Protein AF-A0A0F9KTH4-F1 (afdb_monomer)

Radius of gyration: 19.63 Å; Cα contacts (8 Å, |Δi|>4): 122; chains: 1; bounding box: 36×43×55 Å

Nearest PDB structures (foldseek):
  5kr3-assembly1_B  TM=3.046E-01  e=1.387E+00  Pseudomonas
  5kr3-assembly1_A  TM=2.732E-01  e=2.236E+00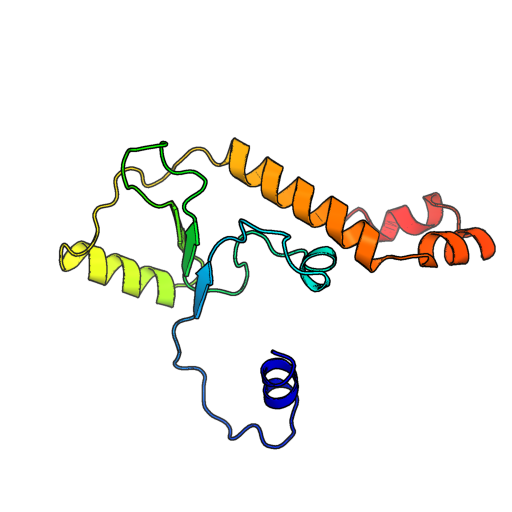  Pseudomonas
  5kqw-assembly1_A  TM=3.715E-01  e=5.426E+00  Pseudomonas
  5kr4-assembly1_B  TM=2.576E-01  e=5.426E+00  Pseudomonas

Secondary structure (DSSP, 8-state):
--HHHHHHTSS-----------EEE------SGGGGT---SS-TTSSEEEESSSSPTTS---EEEE-SHHHHHHHHHHHHTTS---S-SS---HHHHHHHHHHHHHHHHHHTTTHHHHHHHTT--GGGGHHHH--

InterPro domains:
  IPR007525 Coenzyme F420 hydrogenase/dehydrogenase beta subunit, C-terminal [PF04432] (30-90)
  IPR045220 Oxidoreductase FRHB/FDHB/HCAR-like [PTHR31332] (33-109)

Solvent-accessible surface area (backbone atoms only — not comparable to full-atom values): 8300 Å² total; per-residue (Å²): 130,78,62,63,66,57,58,74,74,36,95,80,62,83,74,75,76,82,82,68,84,41,75,28,64,37,65,86,72,73,79,50,83,71,43,47,53,47,50,74,35,61,32,86,89,24,23,30,14,41,24,72,73,74,30,65,87,88,69,85,52,66,31,76,46,72,71,36,74,70,29,45,55,52,51,51,52,33,43,75,69,67,75,50,80,84,88,64,95,80,67,80,54,72,65,56,54,53,52,40,52,51,42,28,57,56,8,48,58,51,64,51,51,68,52,61,56,52,40,56,73,64,65,66,56,74,77,79,48,44,87,75,68,77,120

Organism: NCBI:txid412755

Sequence (135 aa):
IQGLAKILTSDFNTGAERTSLRLAYACSSGGMTGCKFCTDFSGEFSDISYSPWGAPKGSGEAFLIIRTDVGQKVVDTAVEKKLIEITNPNPDLSEMKKFINKKRKKNFKTLLGKDLITAKYLNLNIDELKDILED

Mean predicted aligned error: 13.58 Å

pLDDT: mean 72.54, std 16.89, range [38.91, 94.88]

Structure (mmCIF, N/CA/C/O backbone):
data_AF-A0A0F9KTH4-F1
#
_entry.id   AF-A0A0F9KTH4-F1
#
loop_
_atom_site.group_PDB
_atom_site.id
_atom_site.type_symbol
_atom_site.label_atom_id
_atom_site.label_alt_id
_atom_site.label_comp_id
_atom_site.label_asym_id
_atom_site.label_entity_id
_atom_site.label_seq_id
_atom_site.pdbx_PDB_ins_code
_atom_site.Cartn_x
_atom_site.Cartn_y
_atom_site.Cartn_z
_atom_site.occupancy
_atom_site.B_iso_or_equiv
_atom_site.auth_seq_id
_atom_site.auth_comp_id
_atom_site.auth_asym_id
_atom_site.auth_atom_id
_atom_site.pdbx_PDB_model_num
ATOM 1 N N . ILE A 1 1 ? 14.771 -16.445 -0.203 1.00 44.84 1 ILE A N 1
ATOM 2 C CA . ILE A 1 1 ? 13.439 -15.962 -0.672 1.00 44.84 1 ILE A CA 1
ATOM 3 C C . ILE A 1 1 ? 13.133 -16.391 -2.133 1.00 44.84 1 ILE A C 1
ATOM 5 O O . ILE A 1 1 ? 12.097 -16.046 -2.672 1.00 44.84 1 ILE A O 1
ATOM 9 N N . GLN A 1 2 ? 13.943 -17.250 -2.773 1.00 38.91 2 GLN A N 1
ATOM 10 C CA . GLN A 1 2 ? 13.642 -17.811 -4.109 1.00 38.91 2 GLN A CA 1
ATOM 11 C C . GLN A 1 2 ? 12.606 -18.960 -4.112 1.00 38.91 2 GLN A C 1
ATOM 13 O O . GLN A 1 2 ? 12.195 -19.407 -5.176 1.00 38.91 2 GLN A O 1
ATOM 18 N N . GLY A 1 3 ? 12.171 -19.445 -2.942 1.00 41.66 3 GLY A N 1
ATOM 19 C CA . GLY A 1 3 ? 11.272 -20.603 -2.843 1.00 41.66 3 GLY A CA 1
ATOM 20 C C . GLY A 1 3 ? 9.788 -20.288 -3.052 1.00 41.66 3 GLY A C 1
ATOM 21 O O . GLY A 1 3 ? 9.061 -21.114 -3.584 1.00 41.66 3 GLY A O 1
ATOM 22 N N . LEU A 1 4 ? 9.335 -19.085 -2.685 1.00 45.06 4 LEU A N 1
ATOM 23 C CA . LEU A 1 4 ? 7.901 -18.769 -2.624 1.00 45.06 4 LEU A CA 1
ATOM 24 C C . LEU A 1 4 ? 7.285 -18.596 -4.022 1.00 45.06 4 LEU A C 1
ATOM 26 O O . LEU A 1 4 ? 6.198 -19.095 -4.283 1.00 45.06 4 LEU A O 1
ATOM 30 N N . ALA A 1 5 ? 8.025 -17.988 -4.954 1.00 51.62 5 ALA A N 1
ATOM 31 C CA . ALA A 1 5 ? 7.615 -17.904 -6.356 1.00 51.62 5 ALA A CA 1
ATOM 32 C C . ALA A 1 5 ? 7.594 -19.285 -7.039 1.00 51.62 5 ALA A C 1
ATOM 34 O O . ALA A 1 5 ? 6.700 -19.556 -7.829 1.00 51.62 5 ALA A O 1
ATOM 35 N N . LYS A 1 6 ? 8.531 -20.177 -6.680 1.00 43.72 6 LYS A N 1
ATOM 36 C CA . LYS A 1 6 ? 8.644 -21.527 -7.256 1.00 43.72 6 LYS A CA 1
ATOM 37 C C . LYS A 1 6 ? 7.533 -22.472 -6.779 1.00 43.72 6 LYS A C 1
ATOM 39 O O . LYS A 1 6 ? 7.151 -23.370 -7.515 1.00 43.72 6 LYS A O 1
ATOM 44 N N . ILE A 1 7 ? 7.005 -22.248 -5.574 1.00 52.62 7 ILE A N 1
ATOM 45 C CA . ILE A 1 7 ? 5.841 -22.971 -5.034 1.00 52.62 7 ILE A CA 1
ATOM 46 C C . ILE A 1 7 ? 4.550 -22.519 -5.731 1.00 52.62 7 ILE A C 1
ATOM 48 O O . ILE A 1 7 ? 3.706 -23.346 -6.056 1.00 52.62 7 ILE A O 1
ATOM 52 N N . LEU A 1 8 ? 4.413 -21.217 -6.001 1.00 49.59 8 LEU A N 1
ATOM 53 C CA . LEU A 1 8 ? 3.207 -20.642 -6.608 1.00 49.59 8 LEU A CA 1
ATOM 54 C C . LEU A 1 8 ? 3.008 -21.015 -8.086 1.00 49.59 8 LEU A C 1
ATOM 56 O O . LEU A 1 8 ? 1.883 -20.938 -8.569 1.00 49.59 8 LEU A O 1
ATOM 60 N N . THR A 1 9 ? 4.071 -21.406 -8.791 1.00 52.12 9 THR A N 1
ATOM 61 C CA . THR A 1 9 ? 4.029 -21.810 -10.208 1.00 52.12 9 THR A CA 1
ATOM 62 C C . THR A 1 9 ? 4.240 -23.311 -10.412 1.00 52.12 9 THR A C 1
ATOM 64 O O . THR A 1 9 ? 4.519 -23.723 -11.533 1.00 52.12 9 THR A O 1
ATOM 67 N N . SER A 1 10 ? 4.202 -24.126 -9.351 1.00 50.88 10 SER A N 1
ATOM 68 C CA . SER A 1 10 ? 4.371 -25.578 -9.480 1.00 50.88 10 SER A CA 1
ATOM 69 C C . SER A 1 10 ? 3.035 -26.264 -9.757 1.00 50.88 10 SER A C 1
ATOM 7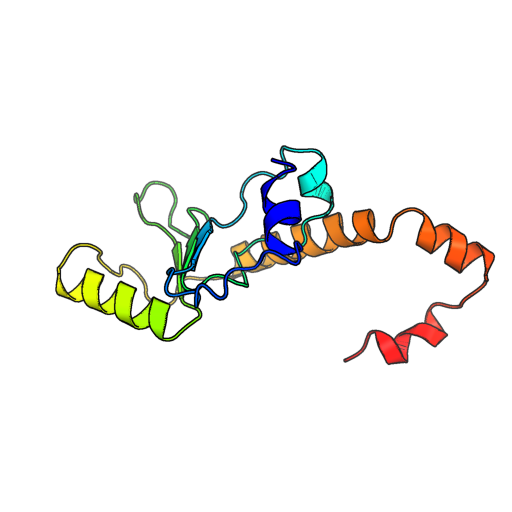1 O O . SER A 1 10 ? 2.023 -25.910 -9.151 1.00 50.88 10 SER A O 1
ATOM 73 N N . ASP A 1 11 ? 3.062 -27.307 -10.583 1.00 45.94 11 ASP A N 1
ATOM 74 C CA . ASP A 1 11 ? 1.898 -28.141 -10.914 1.00 45.94 11 ASP A CA 1
ATOM 75 C C . ASP A 1 11 ? 1.371 -28.968 -9.715 1.00 45.94 11 ASP A C 1
ATOM 77 O O . ASP A 1 11 ? 0.335 -29.616 -9.809 1.00 45.94 11 ASP A O 1
ATOM 81 N N . PHE A 1 12 ? 2.035 -28.896 -8.550 1.00 42.16 12 PHE A N 1
ATOM 82 C CA . PHE A 1 12 ? 1.569 -29.403 -7.248 1.00 42.16 12 PHE A CA 1
ATOM 83 C C . PHE A 1 12 ? 0.714 -28.375 -6.479 1.00 42.16 12 PHE A C 1
ATOM 85 O O . PHE A 1 12 ? 0.736 -28.319 -5.247 1.00 42.16 12 PHE A O 1
ATOM 92 N N . ASN A 1 13 ? -0.031 -2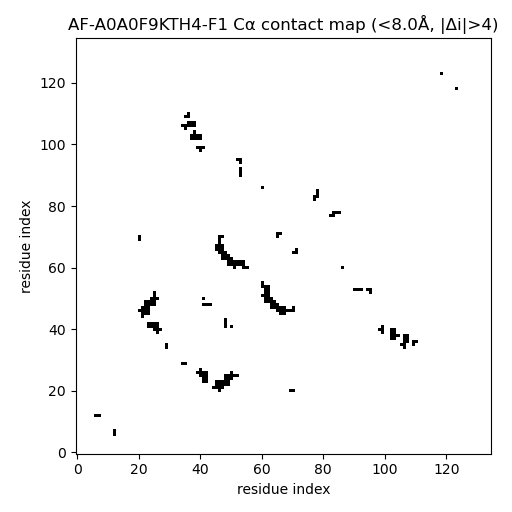7.519 -7.177 1.00 48.00 13 ASN A N 1
ATOM 93 C CA . ASN A 1 13 ? -0.966 -26.603 -6.533 1.00 48.00 13 ASN A CA 1
ATOM 94 C C . ASN A 1 13 ? -2.189 -27.406 -6.049 1.00 48.00 13 ASN A C 1
ATOM 96 O O . ASN A 1 13 ? -3.053 -27.773 -6.839 1.00 48.00 13 ASN A O 1
ATOM 100 N N . THR A 1 14 ? -2.247 -27.723 -4.753 1.00 48.19 14 THR A N 1
ATOM 101 C CA . THR A 1 14 ? -3.196 -28.677 -4.138 1.00 48.19 14 THR A CA 1
ATOM 102 C C . THR A 1 14 ? -4.658 -28.213 -4.090 1.00 48.19 14 THR A C 1
ATOM 104 O O . THR A 1 14 ? -5.449 -28.767 -3.331 1.00 48.19 14 THR A O 1
ATOM 107 N N . GLY A 1 15 ? -5.045 -27.192 -4.858 1.00 44.00 15 GLY A N 1
ATOM 108 C CA . GLY A 1 15 ? -6.421 -26.692 -4.851 1.00 44.00 15 GLY A CA 1
ATOM 109 C C . GLY A 1 15 ? -6.852 -26.100 -3.506 1.00 44.00 15 GLY A C 1
ATOM 110 O O . GLY A 1 15 ? -8.043 -26.053 -3.220 1.00 44.00 15 GLY A O 1
ATOM 111 N N . ALA A 1 16 ? -5.910 -25.639 -2.674 1.00 45.44 16 ALA A N 1
ATOM 112 C CA . ALA A 1 16 ? -6.247 -24.869 -1.484 1.00 45.44 16 ALA A CA 1
ATOM 113 C C . ALA A 1 16 ? -6.878 -23.537 -1.924 1.00 45.44 16 ALA A C 1
ATOM 115 O O . ALA A 1 16 ? -6.172 -22.593 -2.293 1.00 45.44 16 ALA A O 1
ATOM 116 N N . GLU A 1 17 ? -8.212 -23.469 -1.921 1.00 43.53 17 GLU A N 1
ATOM 117 C CA . GLU A 1 17 ? -8.944 -22.210 -2.038 1.00 43.53 17 GLU A CA 1
ATOM 118 C C . GLU A 1 17 ? -8.333 -21.198 -1.065 1.00 43.53 17 GLU A C 1
ATOM 120 O O . GLU A 1 17 ? -8.177 -21.465 0.130 1.00 43.53 17 GLU A O 1
ATOM 125 N N . ARG A 1 18 ? -7.930 -20.032 -1.582 1.00 49.56 18 ARG A N 1
ATOM 126 C CA . ARG A 1 18 ? -7.336 -18.965 -0.773 1.00 49.56 18 ARG A CA 1
ATOM 127 C C . ARG A 1 18 ? -8.401 -18.356 0.142 1.00 49.56 18 ARG A C 1
ATOM 129 O O . ARG A 1 18 ? -8.953 -17.309 -0.165 1.00 49.56 18 ARG A O 1
ATOM 136 N N . THR A 1 19 ? -8.616 -18.972 1.297 1.00 51.75 19 THR A N 1
ATOM 137 C CA . THR A 1 19 ? -9.318 -18.396 2.456 1.00 51.75 19 THR A CA 1
ATOM 138 C C . THR A 1 19 ? -8.448 -17.403 3.238 1.00 51.75 19 THR A C 1
ATOM 140 O O . THR A 1 19 ? -8.896 -16.810 4.216 1.00 51.75 19 THR A O 1
ATOM 143 N N . SER A 1 20 ? -7.191 -17.195 2.832 1.00 68.69 20 SER A N 1
ATOM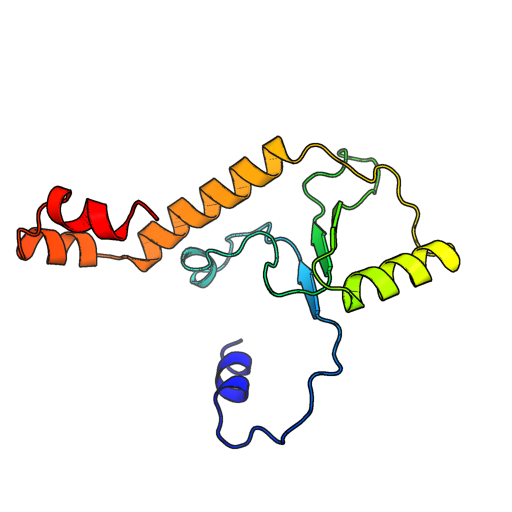 144 C CA . SER A 1 20 ? -6.243 -16.343 3.548 1.00 68.69 20 SER A CA 1
ATOM 145 C C . SER A 1 20 ? -6.447 -14.859 3.219 1.00 68.69 20 SER A C 1
ATOM 147 O O . SER A 1 20 ? -6.161 -14.437 2.094 1.00 68.69 20 SER A O 1
ATOM 149 N N . LEU A 1 21 ? -6.858 -14.076 4.221 1.00 76.38 21 LEU A N 1
ATOM 150 C CA . LEU A 1 21 ? -6.806 -12.611 4.218 1.00 76.38 21 LEU A CA 1
ATOM 151 C C . LEU A 1 21 ? -5.424 -12.126 3.751 1.00 76.38 21 LEU 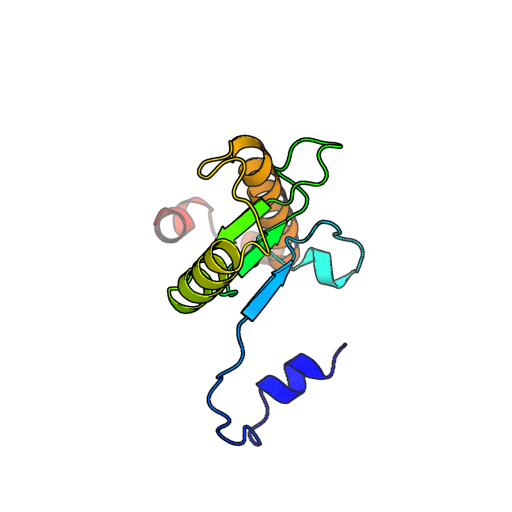A C 1
ATOM 153 O O . LEU A 1 21 ? -4.394 -12.508 4.315 1.00 76.38 21 LEU A O 1
ATOM 157 N N . ARG A 1 22 ? -5.390 -11.275 2.726 1.00 83.00 22 ARG A N 1
ATOM 158 C CA . ARG A 1 22 ? -4.157 -10.725 2.159 1.00 83.00 22 ARG A CA 1
ATOM 159 C C . ARG A 1 22 ? -3.860 -9.385 2.808 1.00 83.00 22 ARG A C 1
ATOM 161 O O . ARG A 1 22 ? -4.509 -8.387 2.509 1.00 83.00 22 ARG A O 1
ATOM 168 N N . LEU A 1 23 ? -2.839 -9.360 3.654 1.00 82.00 23 LEU A N 1
ATOM 169 C CA . LEU A 1 23 ? -2.315 -8.138 4.255 1.00 82.00 23 LEU A CA 1
ATOM 170 C C . LEU A 1 23 ? -1.013 -7.745 3.560 1.00 82.00 23 LEU A C 1
ATOM 172 O O . LEU A 1 23 ? -0.109 -8.572 3.427 1.00 82.00 23 LEU A O 1
ATOM 176 N N . ALA A 1 24 ? -0.906 -6.491 3.125 1.00 84.06 24 ALA A N 1
ATOM 177 C CA . ALA A 1 24 ? 0.335 -5.947 2.579 1.00 84.06 24 ALA A CA 1
ATOM 178 C C . ALA A 1 24 ? 0.848 -4.765 3.396 1.00 84.06 24 ALA A C 1
ATOM 180 O O . ALA A 1 24 ? 0.094 -4.033 4.029 1.00 84.06 24 ALA A O 1
ATOM 181 N N . TYR A 1 25 ? 2.159 -4.565 3.332 1.00 83.81 25 TYR A N 1
ATOM 182 C CA . TYR A 1 25 ? 2.841 -3.415 3.905 1.00 83.81 25 TYR A CA 1
ATOM 183 C C . TYR A 1 25 ? 3.320 -2.502 2.775 1.00 83.81 25 TYR A C 1
ATOM 185 O O . TYR A 1 25 ? 4.009 -2.961 1.857 1.00 83.81 25 TYR A O 1
ATOM 193 N N . ALA A 1 26 ? 2.979 -1.216 2.842 1.00 82.25 26 ALA A N 1
ATOM 194 C CA . ALA A 1 26 ? 3.422 -0.224 1.876 1.00 82.25 26 ALA A CA 1
ATOM 195 C C . ALA A 1 26 ? 4.949 -0.108 1.911 1.00 82.25 26 ALA A C 1
ATOM 197 O O . ALA A 1 26 ? 5.578 0.126 2.944 1.00 82.25 26 ALA A O 1
ATOM 198 N N . CYS A 1 27 ? 5.572 -0.332 0.761 1.00 75.88 27 CYS A N 1
ATOM 199 C CA . CYS A 1 27 ? 7.004 -0.554 0.682 1.00 75.88 27 CYS A CA 1
ATOM 200 C C . CYS A 1 27 ? 7.788 0.750 0.904 1.00 75.88 27 CYS A C 1
ATOM 202 O O . CYS A 1 27 ? 7.895 1.587 0.011 1.00 75.88 27 CYS A O 1
ATOM 204 N N . SER A 1 28 ? 8.400 0.861 2.082 1.00 64.12 28 SER A N 1
ATOM 205 C CA . SER A 1 28 ? 9.261 1.976 2.508 1.00 64.12 28 SER A CA 1
ATOM 206 C C . SER A 1 28 ? 10.682 1.908 1.920 1.00 64.12 28 SER A C 1
ATOM 208 O O . SER A 1 28 ? 11.308 2.928 1.626 1.00 64.12 28 SER A O 1
ATOM 210 N N . SER A 1 29 ? 11.206 0.699 1.705 1.00 57.69 29 SER A N 1
ATOM 211 C CA . SER A 1 29 ? 12.641 0.477 1.538 1.00 57.69 29 SER A CA 1
ATOM 212 C C . SER A 1 29 ? 12.971 -0.261 0.241 1.00 57.69 29 SER A C 1
ATOM 214 O O . SER A 1 29 ? 12.826 -1.472 0.098 1.00 57.69 29 SER A O 1
ATOM 216 N N . GLY A 1 30 ? 13.517 0.483 -0.721 1.00 60.50 30 GLY A N 1
ATOM 217 C CA . GLY A 1 30 ? 14.173 -0.063 -1.913 1.00 60.50 30 GLY A CA 1
ATOM 218 C C . GLY A 1 30 ? 15.561 -0.651 -1.622 1.00 60.50 30 GLY A C 1
ATOM 219 O O . GLY A 1 30 ? 16.490 -0.381 -2.378 1.00 60.50 30 GLY A O 1
ATOM 220 N N . GLY A 1 31 ? 15.719 -1.370 -0.505 1.00 65.94 31 GLY A N 1
ATOM 221 C CA . GLY A 1 31 ? 17.025 -1.736 0.061 1.00 65.94 31 GLY A CA 1
ATOM 222 C C . GLY A 1 31 ? 17.701 -2.940 -0.597 1.00 65.94 31 GLY A C 1
ATOM 223 O O . GLY A 1 31 ? 18.925 -3.004 -0.637 1.00 65.94 31 GLY A O 1
ATOM 224 N N . MET A 1 32 ? 16.928 -3.878 -1.155 1.00 77.31 32 MET A N 1
ATOM 225 C CA . MET A 1 32 ? 17.476 -5.055 -1.838 1.00 77.31 32 MET A CA 1
ATOM 226 C C . MET A 1 32 ? 17.585 -4.834 -3.348 1.00 77.31 32 MET A C 1
ATOM 228 O O . MET A 1 32 ? 16.815 -4.085 -3.949 1.00 77.31 32 MET A O 1
ATOM 232 N N . THR A 1 33 ? 18.517 -5.534 -3.995 1.00 79.25 33 THR A N 1
ATOM 233 C CA . THR A 1 33 ? 18.751 -5.451 -5.449 1.00 79.25 33 THR A CA 1
ATOM 234 C C . THR A 1 33 ? 17.491 -5.730 -6.270 1.00 79.25 33 THR A C 1
ATOM 236 O O . THR A 1 33 ? 17.219 -5.003 -7.223 1.00 79.25 33 THR A O 1
ATOM 239 N N . GLY A 1 34 ? 16.670 -6.698 -5.850 1.00 79.38 34 GLY A N 1
ATOM 240 C CA . GLY A 1 34 ? 15.381 -7.004 -6.481 1.00 79.38 34 GLY A CA 1
ATOM 241 C C . GLY A 1 34 ? 14.334 -5.888 -6.355 1.00 79.38 34 GLY A C 1
ATOM 242 O O . GLY A 1 34 ? 13.473 -5.744 -7.220 1.00 79.38 34 GLY A O 1
ATOM 243 N N . CYS A 1 35 ? 14.431 -5.022 -5.339 1.00 83.44 35 CYS A N 1
ATOM 244 C CA . CYS A 1 35 ? 13.482 -3.922 -5.149 1.00 83.44 35 CYS A CA 1
ATOM 245 C C . CYS A 1 35 ? 13.551 -2.874 -6.266 1.00 83.44 35 CYS A C 1
ATOM 247 O O . CYS A 1 35 ? 12.609 -2.098 -6.411 1.00 83.44 35 CYS A O 1
ATOM 249 N N . LYS A 1 36 ? 14.633 -2.847 -7.059 1.00 80.69 36 LYS A N 1
ATOM 250 C CA . LYS A 1 36 ? 14.785 -1.951 -8.216 1.00 80.69 36 LYS A CA 1
ATOM 251 C C . LYS A 1 36 ? 13.841 -2.290 -9.374 1.00 80.69 36 LYS A C 1
ATOM 253 O O . LYS A 1 36 ? 13.674 -1.464 -10.257 1.00 80.69 36 LYS A O 1
ATOM 258 N N . PHE A 1 37 ? 13.214 -3.464 -9.360 1.00 81.75 37 PHE A N 1
ATOM 259 C CA . PHE A 1 37 ? 12.283 -3.907 -10.404 1.00 81.75 37 PHE A CA 1
ATOM 260 C C . PHE A 1 37 ? 10.818 -3.874 -9.949 1.00 81.75 37 PHE A C 1
ATOM 262 O O . PHE A 1 37 ? 9.908 -3.961 -10.760 1.00 81.75 37 PHE A O 1
ATOM 269 N N . CYS A 1 38 ? 10.560 -3.719 -8.650 1.00 83.06 38 CYS A N 1
ATOM 270 C CA . CYS A 1 38 ? 9.209 -3.745 -8.095 1.00 83.06 38 CYS A CA 1
ATOM 271 C C . CYS A 1 38 ? 8.468 -2.426 -8.365 1.00 83.06 38 CYS A C 1
ATOM 273 O O . CYS A 1 38 ? 8.879 -1.377 -7.873 1.00 83.06 38 CYS A O 1
ATOM 275 N N . THR A 1 39 ? 7.363 -2.453 -9.101 1.00 83.31 39 THR A N 1
ATOM 276 C CA . THR A 1 39 ? 6.546 -1.259 -9.390 1.00 83.31 39 THR A CA 1
ATOM 277 C C . THR A 1 39 ? 5.476 -0.988 -8.332 1.00 83.31 39 THR A C 1
ATOM 279 O O . THR A 1 39 ? 5.055 0.157 -8.182 1.00 83.31 39 THR A O 1
ATOM 282 N N . ASP A 1 40 ? 5.090 -2.001 -7.555 1.00 85.44 40 ASP A N 1
ATOM 283 C CA . ASP A 1 40 ? 4.079 -1.870 -6.506 1.00 85.44 40 ASP A CA 1
ATOM 284 C C . ASP A 1 40 ? 4.652 -1.172 -5.263 1.00 85.44 40 ASP A C 1
ATOM 286 O O . ASP A 1 40 ? 5.629 -1.618 -4.654 1.00 85.44 40 ASP A O 1
ATOM 290 N N . PHE A 1 41 ? 4.052 -0.044 -4.886 1.00 85.12 41 PHE A N 1
ATOM 291 C CA . PHE A 1 41 ? 4.361 0.669 -3.647 1.00 85.12 41 PHE A CA 1
ATOM 292 C C . PHE A 1 41 ? 3.339 0.383 -2.546 1.00 85.12 41 PHE A C 1
ATOM 294 O O . PHE A 1 41 ? 3.727 0.233 -1.391 1.00 85.12 41 PHE A O 1
ATOM 301 N N . SER A 1 42 ? 2.055 0.337 -2.901 1.00 85.81 42 SER A N 1
ATOM 302 C CA . SER A 1 42 ? 0.943 0.427 -1.953 1.00 85.81 42 SER A CA 1
ATOM 303 C C . SER A 1 42 ? 0.325 -0.923 -1.593 1.00 85.81 42 SER A C 1
ATOM 305 O O . SER A 1 42 ? -0.646 -0.937 -0.848 1.00 85.81 42 SER A O 1
ATOM 307 N N . GLY A 1 43 ? 0.859 -2.038 -2.102 1.00 85.06 43 GLY A N 1
ATOM 308 C CA . GLY A 1 43 ? 0.294 -3.366 -1.872 1.00 85.06 43 GLY A CA 1
ATOM 309 C C . GLY A 1 43 ? -1.010 -3.536 -2.641 1.00 85.06 43 GLY A C 1
ATOM 310 O O . GLY A 1 43 ? -2.064 -3.750 -2.056 1.00 85.06 43 GLY A O 1
ATOM 311 N N . GLU A 1 44 ? -0.965 -3.379 -3.959 1.00 84.56 44 GLU A N 1
ATOM 312 C CA . GLU A 1 44 ? -2.171 -3.241 -4.791 1.00 84.56 44 GLU A CA 1
ATOM 313 C C . GLU A 1 44 ? -3.041 -4.501 -4.840 1.00 84.56 44 GLU A C 1
ATOM 315 O O . GLU A 1 44 ? -4.245 -4.413 -5.057 1.00 84.56 44 GLU A O 1
ATOM 320 N N . PHE A 1 45 ? -2.448 -5.660 -4.557 1.00 84.88 45 PHE A N 1
ATOM 321 C CA . PHE A 1 45 ? -3.106 -6.968 -4.622 1.00 84.88 45 PHE A CA 1
ATOM 322 C C . PHE A 1 45 ? -3.565 -7.517 -3.259 1.00 84.88 45 PHE A C 1
ATOM 324 O O . PHE A 1 45 ? -3.929 -8.696 -3.159 1.00 84.88 45 PHE A O 1
ATOM 331 N N . SER A 1 46 ? -3.496 -6.704 -2.200 1.00 85.25 46 SER A N 1
ATOM 332 C CA . SER A 1 46 ? -3.935 -7.079 -0.851 1.00 85.25 46 SER A CA 1
ATOM 333 C C . SER A 1 46 ? -5.381 -6.686 -0.580 1.00 85.25 46 SER A C 1
ATOM 335 O O . SER A 1 46 ? -5.862 -5.705 -1.132 1.00 85.25 46 SER A O 1
ATOM 337 N N . ASP A 1 47 ? -6.027 -7.364 0.360 1.00 86.81 47 ASP A N 1
ATOM 338 C CA . ASP A 1 47 ? -7.335 -6.965 0.882 1.00 86.81 47 ASP A CA 1
ATOM 339 C C . ASP A 1 47 ? -7.219 -5.689 1.725 1.00 86.81 47 ASP A C 1
ATOM 341 O O . ASP A 1 47 ? -8.041 -4.777 1.611 1.00 86.81 47 ASP A O 1
ATOM 345 N N . ILE A 1 48 ? -6.149 -5.609 2.527 1.00 90.00 48 ILE A N 1
ATOM 346 C CA . ILE A 1 48 ? -5.809 -4.455 3.363 1.00 90.00 48 ILE A CA 1
ATOM 347 C C . ILE A 1 48 ? -4.315 -4.157 3.219 1.00 90.00 48 ILE A C 1
ATOM 349 O O . ILE A 1 48 ? -3.471 -5.048 3.361 1.00 90.00 48 ILE A O 1
ATOM 353 N N . SER A 1 49 ? -3.977 -2.894 2.974 1.00 89.38 49 SER A N 1
ATOM 354 C CA . SER A 1 49 ? -2.600 -2.409 2.941 1.00 89.38 49 SER A CA 1
ATOM 355 C C . SER A 1 49 ? -2.339 -1.461 4.109 1.00 89.38 49 SER A C 1
ATOM 357 O O . SER A 1 49 ? -3.042 -0.472 4.289 1.00 89.38 49 SER A O 1
ATOM 359 N N . TYR A 1 50 ? -1.302 -1.742 4.885 1.00 88.12 50 TYR A N 1
ATOM 360 C CA . TYR A 1 50 ? -0.839 -0.911 5.991 1.00 88.12 50 TYR A CA 1
ATOM 361 C C . TYR A 1 50 ? 0.317 -0.019 5.538 1.00 88.12 50 TYR A C 1
ATOM 363 O O . TYR A 1 50 ? 1.259 -0.496 4.901 1.00 88.12 50 TYR A O 1
ATOM 371 N N . SER A 1 51 ? 0.306 1.253 5.921 1.00 83.69 51 SER A N 1
ATOM 372 C CA . SER A 1 51 ? 1.394 2.194 5.677 1.00 83.69 51 SER A CA 1
ATOM 373 C C . SER A 1 51 ? 1.646 3.062 6.912 1.00 83.69 51 SER A C 1
ATOM 375 O O . SER A 1 51 ? 0.727 3.709 7.402 1.00 83.69 51 SER A O 1
ATOM 377 N N . PRO A 1 52 ? 2.894 3.185 7.394 1.00 78.00 52 PRO A N 1
ATOM 378 C CA . PRO A 1 52 ? 3.236 4.237 8.353 1.00 78.00 52 PRO A CA 1
ATOM 379 C C . PRO A 1 52 ? 3.356 5.618 7.683 1.00 78.00 52 PRO A C 1
ATOM 381 O O . PRO A 1 52 ? 3.579 6.622 8.350 1.00 78.00 52 PRO A O 1
ATOM 384 N N . TRP A 1 53 ? 3.306 5.667 6.350 1.00 72.38 53 TRP A N 1
ATOM 385 C CA . TRP A 1 53 ? 3.574 6.852 5.544 1.00 72.38 53 TRP A CA 1
ATOM 386 C C . TRP A 1 53 ? 2.224 7.408 5.098 1.00 72.38 53 TRP A C 1
ATOM 388 O O . TRP A 1 53 ? 1.478 6.712 4.407 1.00 72.38 53 TRP A O 1
ATOM 398 N N . GLY A 1 54 ? 1.907 8.631 5.522 1.00 70.31 54 GLY A N 1
ATOM 399 C CA . GLY A 1 54 ? 0.587 9.249 5.345 1.00 70.31 54 GLY A CA 1
ATOM 400 C C . GLY A 1 54 ? -0.168 9.481 6.657 1.00 70.31 54 GLY A C 1
ATOM 401 O O . GLY A 1 54 ? -1.136 10.231 6.661 1.00 70.31 54 GLY A O 1
ATOM 402 N N . ALA A 1 55 ? 0.293 8.897 7.767 1.00 73.81 55 ALA A N 1
ATOM 403 C CA . ALA A 1 55 ? -0.154 9.262 9.108 1.00 73.81 55 ALA A CA 1
ATOM 404 C C . ALA A 1 55 ? 0.674 10.446 9.657 1.00 73.81 55 ALA A C 1
ATOM 406 O O . ALA A 1 55 ? 1.855 10.578 9.300 1.00 73.81 55 ALA A O 1
ATOM 407 N N . PRO A 1 56 ? 0.100 11.310 10.517 1.00 72.25 56 PRO A N 1
ATOM 408 C CA . PRO A 1 56 ? 0.841 12.391 11.158 1.00 72.25 56 PRO A CA 1
ATOM 409 C C . PRO A 1 56 ? 2.077 11.859 11.895 1.00 72.25 56 PRO A C 1
ATOM 411 O O . PRO A 1 56 ? 2.019 10.899 12.664 1.00 72.25 56 PRO A O 1
ATOM 414 N N . LYS A 1 57 ? 3.242 12.472 11.661 1.00 69.69 57 LYS A N 1
ATOM 415 C CA . LYS A 1 57 ? 4.478 12.026 12.319 1.00 69.69 57 LYS A CA 1
ATOM 416 C C . LYS A 1 57 ? 4.350 12.184 13.832 1.00 69.69 57 LYS A C 1
ATOM 418 O O . LYS A 1 57 ? 4.100 13.280 14.318 1.00 69.69 57 LYS A O 1
ATOM 423 N N . GLY A 1 58 ? 4.599 11.099 14.561 1.00 71.25 58 GLY A N 1
ATOM 424 C CA . GLY A 1 58 ? 4.607 11.102 16.024 1.00 71.25 58 GLY A CA 1
ATOM 425 C C . GLY A 1 58 ? 3.240 10.913 16.684 1.00 71.25 58 GLY A C 1
ATOM 426 O O . GLY A 1 58 ? 3.202 10.889 17.909 1.00 71.25 58 GLY A O 1
ATOM 427 N N . SER A 1 59 ? 2.151 10.725 15.926 1.00 70.31 59 SER A N 1
ATOM 428 C CA . SER A 1 59 ? 0.832 10.438 16.516 1.00 70.31 59 SER A CA 1
ATOM 429 C C . SER A 1 59 ? 0.596 8.956 16.830 1.00 70.31 59 SER A C 1
ATOM 431 O O . SER A 1 59 ? -0.390 8.613 17.470 1.00 70.31 59 SER A O 1
ATOM 433 N N . GLY A 1 60 ? 1.497 8.063 16.400 1.00 74.62 60 GLY A N 1
ATOM 434 C CA . GLY A 1 60 ? 1.315 6.613 16.553 1.00 74.62 60 GLY A CA 1
ATOM 435 C C . GLY A 1 60 ? 0.222 6.031 15.649 1.00 74.62 60 GLY A C 1
ATOM 436 O O . GLY A 1 60 ? -0.059 4.838 15.722 1.00 74.62 60 GLY A O 1
ATOM 437 N N . GLU A 1 61 ? -0.368 6.854 14.781 1.00 84.81 61 GLU A N 1
ATOM 438 C CA . GLU A 1 61 ? -1.370 6.437 13.810 1.00 84.81 61 GLU A CA 1
ATOM 439 C C . GLU A 1 61 ? -0.730 5.714 12.624 1.00 84.81 61 GLU A C 1
ATOM 441 O O . GLU A 1 61 ? 0.434 5.929 12.265 1.00 84.81 61 GLU A O 1
ATOM 446 N N . ALA A 1 62 ? -1.528 4.871 11.980 1.00 83.94 62 ALA A N 1
ATOM 447 C CA . ALA A 1 62 ? -1.157 4.201 10.752 1.00 83.94 62 ALA A CA 1
ATOM 448 C C . ALA A 1 62 ? -2.207 4.444 9.679 1.00 83.94 62 ALA A C 1
ATOM 450 O O . ALA A 1 62 ? -3.405 4.513 9.939 1.00 83.94 62 ALA A O 1
ATOM 451 N N . PHE A 1 63 ? -1.734 4.533 8.447 1.00 87.75 63 PHE A N 1
ATOM 452 C CA . PHE A 1 63 ? -2.574 4.659 7.280 1.00 87.75 63 PHE A CA 1
ATOM 453 C C . PHE A 1 63 ? -2.991 3.264 6.802 1.00 87.75 63 PHE A C 1
ATOM 455 O O . PHE A 1 63 ? -2.145 2.394 6.583 1.00 87.75 63 PHE A O 1
ATOM 462 N N . LEU A 1 64 ? -4.289 3.061 6.592 1.00 89.75 64 LEU A N 1
ATOM 463 C CA . LEU A 1 64 ? -4.860 1.815 6.081 1.00 89.75 64 LEU A CA 1
ATOM 464 C C . LEU A 1 64 ? -5.531 2.061 4.725 1.00 89.75 64 LEU A C 1
ATOM 466 O O . LEU A 1 64 ? -6.323 2.985 4.573 1.00 89.75 64 LEU A O 1
ATOM 470 N N . ILE A 1 65 ? -5.212 1.226 3.736 1.00 89.56 65 ILE A N 1
ATOM 471 C CA . ILE A 1 65 ? -5.899 1.160 2.441 1.00 89.56 65 ILE A CA 1
ATOM 472 C C . ILE A 1 65 ? -6.726 -0.120 2.436 1.00 89.56 65 ILE A C 1
ATOM 474 O O . ILE A 1 65 ? -6.165 -1.211 2.511 1.00 89.56 65 ILE A O 1
ATOM 478 N N . ILE A 1 66 ? -8.040 0.004 2.310 1.00 92.69 66 ILE A N 1
ATOM 479 C CA . ILE A 1 66 ? -8.954 -1.134 2.186 1.00 92.69 66 ILE A CA 1
ATOM 480 C C . ILE A 1 66 ? -9.313 -1.278 0.708 1.00 92.69 66 ILE A C 1
ATOM 482 O O . ILE A 1 66 ? -9.628 -0.281 0.058 1.00 92.69 66 ILE A O 1
ATOM 486 N N . ARG A 1 67 ? -9.207 -2.492 0.153 1.00 89.94 67 ARG A N 1
ATOM 487 C CA . ARG A 1 67 ? -9.425 -2.730 -1.289 1.00 89.94 67 ARG A CA 1
ATOM 488 C C . ARG A 1 67 ? -10.573 -3.677 -1.594 1.00 89.94 67 ARG A C 1
ATOM 490 O O . ARG A 1 67 ? -11.241 -3.491 -2.603 1.00 89.94 67 ARG A O 1
ATOM 497 N N . THR A 1 68 ? -10.766 -4.702 -0.771 1.00 91.69 68 THR A N 1
ATOM 498 C CA . THR A 1 68 ? -11.771 -5.745 -1.009 1.00 91.69 68 THR A CA 1
ATOM 499 C C . THR A 1 68 ? -12.829 -5.752 0.083 1.00 91.69 68 THR A C 1
ATOM 501 O O . THR A 1 68 ? -12.570 -5.344 1.217 1.00 91.69 68 THR A O 1
ATOM 504 N N . ASP A 1 69 ? -14.004 -6.295 -0.237 1.00 92.12 69 ASP A N 1
ATOM 505 C CA . ASP A 1 69 ? -15.112 -6.446 0.716 1.00 92.12 69 ASP A CA 1
ATOM 506 C C . ASP A 1 69 ? -14.720 -7.294 1.932 1.00 92.12 69 ASP A C 1
ATOM 508 O O . ASP A 1 69 ? -15.189 -7.070 3.047 1.00 92.12 69 ASP A O 1
ATOM 512 N N . VAL A 1 70 ? -13.831 -8.273 1.732 1.00 88.56 70 VAL A N 1
ATOM 513 C CA . VAL A 1 70 ? -13.273 -9.089 2.818 1.00 88.56 70 VAL A CA 1
ATOM 514 C C . VAL A 1 70 ? -12.433 -8.220 3.753 1.00 88.56 70 VAL A C 1
ATOM 516 O O . VAL A 1 70 ? -12.573 -8.324 4.971 1.00 88.56 70 VAL A O 1
ATOM 519 N N . GLY A 1 71 ? -11.603 -7.334 3.193 1.00 88.31 71 GLY A N 1
ATOM 520 C CA . GLY A 1 71 ? -10.832 -6.362 3.963 1.00 88.31 71 GLY A CA 1
ATOM 521 C C . GLY A 1 71 ? -11.727 -5.410 4.755 1.00 88.31 71 GLY A C 1
ATOM 522 O O . GLY A 1 71 ? -11.480 -5.194 5.9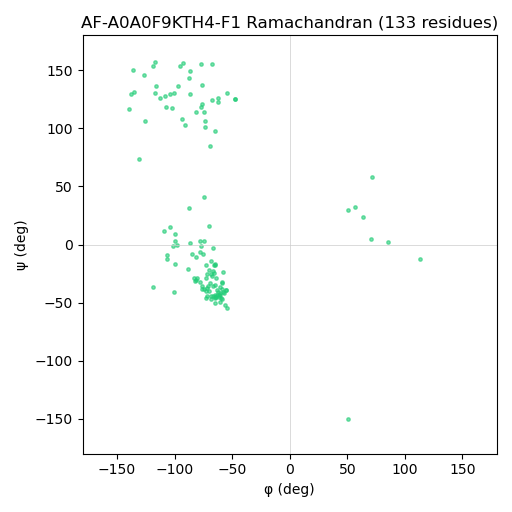40 1.00 88.31 71 GLY A O 1
ATOM 523 N N . GLN A 1 72 ? -12.803 -4.914 4.137 1.00 92.56 72 GLN A N 1
ATOM 524 C CA . GLN A 1 72 ? -13.755 -4.018 4.797 1.00 92.56 72 GLN A CA 1
ATOM 525 C C . GLN A 1 72 ? -14.413 -4.692 6.006 1.00 92.56 72 GLN A C 1
ATOM 527 O O . GLN A 1 72 ? -14.323 -4.170 7.113 1.00 92.56 72 GLN A O 1
ATOM 532 N N . LYS A 1 73 ? -14.940 -5.915 5.842 1.00 92.62 73 LYS A N 1
ATOM 533 C CA . LYS A 1 73 ? -15.549 -6.687 6.943 1.00 92.62 73 LYS A CA 1
ATOM 534 C C . LYS A 1 73 ? -14.604 -6.884 8.130 1.00 92.62 73 LYS A C 1
ATOM 536 O O . LYS A 1 73 ? -15.036 -6.847 9.282 1.00 92.62 73 LYS A O 1
ATOM 541 N N . VAL A 1 74 ? -13.319 -7.119 7.859 1.00 90.75 74 VAL A N 1
ATOM 542 C CA . VAL A 1 74 ? -12.303 -7.306 8.906 1.00 90.75 74 VAL A CA 1
ATOM 543 C C . VAL A 1 74 ? -12.052 -6.002 9.662 1.00 90.75 74 VAL A C 1
ATOM 545 O O . VAL A 1 74 ? -11.991 -6.026 10.892 1.00 90.75 74 VAL A O 1
ATOM 548 N N . VAL A 1 75 ? -11.932 -4.877 8.951 1.00 91.31 75 VAL A N 1
ATOM 549 C CA . VAL A 1 75 ? -11.748 -3.557 9.574 1.00 91.31 75 VAL A CA 1
ATOM 550 C C . VAL A 1 75 ? -12.980 -3.168 10.386 1.00 91.31 75 VAL A C 1
ATOM 552 O O . VAL A 1 75 ? -12.828 -2.792 11.545 1.00 91.31 75 VAL A O 1
ATOM 555 N N . ASP A 1 76 ? -14.183 -3.349 9.843 1.00 92.88 76 ASP A N 1
ATOM 556 C CA . ASP A 1 76 ? -15.439 -3.034 10.535 1.00 92.88 76 ASP A CA 1
ATOM 557 C C . ASP A 1 76 ? -15.562 -3.831 11.839 1.00 92.88 76 ASP A C 1
ATOM 559 O O . ASP A 1 76 ? -15.778 -3.261 12.906 1.00 92.88 76 ASP A O 1
ATOM 563 N N . THR A 1 77 ? -15.287 -5.140 11.789 1.00 92.56 77 THR A N 1
ATOM 564 C CA . THR A 1 77 ? -15.285 -5.998 12.987 1.00 92.56 77 THR A CA 1
ATOM 565 C C . THR A 1 77 ? -14.249 -5.532 14.019 1.00 92.56 77 THR A C 1
ATOM 567 O O . THR A 1 77 ? -14.476 -5.627 15.228 1.00 92.56 77 THR A O 1
ATOM 570 N N . ALA A 1 78 ? -13.086 -5.051 13.572 1.00 91.06 78 ALA A N 1
ATOM 571 C CA . ALA A 1 78 ? -12.043 -4.549 14.463 1.00 91.06 78 ALA A CA 1
ATOM 572 C C . ALA A 1 78 ? -12.437 -3.215 15.125 1.00 91.06 78 ALA A C 1
ATOM 574 O O . ALA A 1 78 ? -12.128 -3.016 16.304 1.00 91.06 78 ALA A O 1
ATOM 575 N N . VAL A 1 79 ? -13.157 -2.345 14.410 1.00 93.44 79 VAL A N 1
ATOM 576 C CA . VAL A 1 79 ? -13.733 -1.100 14.948 1.00 93.44 79 VAL A CA 1
ATOM 577 C C . VAL A 1 79 ? -14.849 -1.409 15.949 1.00 93.44 79 VAL A C 1
ATOM 579 O O . VAL A 1 79 ? -14.832 -0.891 17.065 1.00 93.44 79 VAL A O 1
ATOM 582 N N . GLU A 1 80 ? -15.772 -2.315 15.612 1.00 94.56 80 GLU A N 1
ATOM 583 C CA . GLU A 1 80 ? -16.861 -2.749 16.504 1.00 94.56 80 GLU A CA 1
ATOM 584 C C . GLU A 1 80 ? -16.332 -3.329 17.822 1.00 94.56 80 GLU A C 1
ATOM 586 O O . GLU A 1 80 ? -16.844 -3.034 18.904 1.00 94.56 80 GLU A O 1
ATOM 591 N N . LYS A 1 81 ? -15.253 -4.119 17.746 1.00 94.88 81 LYS A N 1
ATOM 592 C CA . LYS A 1 81 ? -14.573 -4.697 18.915 1.00 94.88 81 LYS A CA 1
ATOM 593 C C . LYS A 1 81 ? -13.664 -3.714 19.654 1.00 94.88 81 LYS A C 1
ATOM 595 O O . LYS A 1 81 ? -13.023 -4.119 20.623 1.00 94.88 81 LYS A O 1
ATOM 600 N N . LYS A 1 82 ? -13.607 -2.446 19.227 1.00 92.12 82 LYS A N 1
ATOM 601 C CA . LYS A 1 82 ? -12.767 -1.386 19.811 1.00 92.12 82 LYS A CA 1
ATOM 602 C C . LYS A 1 82 ? -11.275 -1.743 19.835 1.00 92.12 82 LYS A C 1
ATOM 604 O O . LYS A 1 82 ? -10.554 -1.353 20.749 1.00 92.12 82 LYS A O 1
ATOM 609 N N . LEU A 1 83 ? -10.820 -2.513 18.845 1.00 89.88 83 LEU A N 1
ATOM 610 C CA . LEU A 1 83 ? -9.405 -2.865 18.677 1.00 89.88 83 LEU A CA 1
ATOM 611 C C . LEU A 1 83 ? -8.634 -1.770 17.937 1.00 89.88 83 LEU A C 1
ATOM 613 O O . LEU A 1 83 ? -7.431 -1.625 18.139 1.00 89.88 83 LEU A O 1
ATOM 617 N N . ILE A 1 84 ? -9.325 -1.027 17.070 1.00 88.94 84 ILE A N 1
ATOM 618 C CA . ILE A 1 84 ? -8.782 0.089 16.297 1.00 88.94 84 ILE A CA 1
ATOM 619 C C . ILE A 1 84 ? -9.769 1.258 16.311 1.00 88.94 84 ILE A C 1
ATOM 621 O O . ILE A 1 84 ? -10.982 1.055 16.372 1.00 88.94 84 ILE A O 1
ATOM 625 N N . GLU A 1 85 ? -9.241 2.475 16.227 1.00 87.75 85 GLU A N 1
ATOM 626 C CA . GLU A 1 85 ? -10.007 3.713 16.100 1.00 87.75 85 GLU A CA 1
ATOM 627 C C . GLU A 1 85 ? -9.679 4.372 14.757 1.00 87.75 85 GLU A C 1
ATOM 629 O O . GLU A 1 85 ? -8.518 4.424 14.348 1.00 87.75 85 GLU A O 1
ATOM 634 N N . ILE A 1 86 ? -10.704 4.864 14.057 1.00 88.00 86 ILE A N 1
ATOM 635 C CA . ILE A 1 86 ? -10.528 5.599 12.802 1.00 88.00 86 ILE A CA 1
ATOM 636 C C . ILE A 1 86 ? -10.402 7.083 13.145 1.00 88.00 86 ILE A C 1
ATOM 638 O O . ILE A 1 86 ? -11.402 7.743 13.412 1.00 88.00 86 ILE A O 1
ATOM 642 N N . THR A 1 87 ? -9.177 7.609 13.116 1.00 85.12 87 THR A N 1
ATOM 643 C CA . THR A 1 87 ? -8.906 9.033 13.374 1.00 85.12 87 THR A CA 1
ATOM 644 C C . THR A 1 87 ? -9.353 9.921 12.216 1.00 85.12 87 THR A C 1
ATOM 646 O O . THR A 1 87 ? -10.019 10.934 12.423 1.00 85.12 87 THR A O 1
ATOM 649 N N . ASN A 1 88 ? -9.021 9.537 10.981 1.00 83.88 88 ASN A N 1
ATOM 650 C CA . ASN A 1 88 ? -9.445 10.237 9.775 1.00 83.88 88 ASN A CA 1
ATOM 651 C C . ASN A 1 88 ? -9.827 9.233 8.672 1.00 83.88 88 ASN A C 1
ATOM 653 O O . ASN A 1 88 ? -8.951 8.517 8.186 1.00 83.88 88 ASN A O 1
ATOM 657 N N . PRO A 1 89 ? -11.098 9.195 8.231 1.00 81.38 89 PRO A N 1
ATOM 658 C CA . PRO A 1 89 ? -11.524 8.306 7.153 1.00 81.38 89 PRO A CA 1
ATOM 659 C C . PRO A 1 89 ? -11.002 8.730 5.769 1.00 81.38 89 PRO A C 1
ATOM 661 O O . PRO A 1 89 ? -10.857 7.878 4.900 1.00 81.38 89 PRO A O 1
ATOM 664 N N . ASN A 1 90 ? -10.699 10.019 5.556 1.00 80.50 90 ASN A N 1
ATOM 665 C CA . ASN A 1 90 ? -10.229 10.567 4.276 1.00 80.50 90 ASN A CA 1
ATOM 666 C C . ASN A 1 90 ? -8.974 11.448 4.456 1.00 80.50 90 ASN A C 1
ATOM 668 O O . ASN A 1 90 ? -9.041 12.678 4.371 1.00 80.50 90 ASN A O 1
ATOM 672 N N . PRO A 1 91 ? -7.810 10.835 4.719 1.00 81.69 91 PRO A N 1
ATOM 673 C CA . PRO A 1 91 ? -6.522 11.530 4.788 1.00 81.69 91 PRO A CA 1
ATOM 674 C C . PRO A 1 91 ? -6.059 12.088 3.429 1.00 81.69 91 PRO A C 1
ATOM 676 O O . PRO A 1 91 ? -6.407 11.563 2.370 1.00 81.69 91 PRO A O 1
ATOM 679 N N . ASP A 1 92 ? -5.219 13.131 3.448 1.00 81.81 92 ASP A N 1
ATOM 680 C CA . ASP A 1 92 ? -4.603 13.661 2.224 1.00 81.81 92 ASP A CA 1
ATOM 681 C C . ASP A 1 92 ? -3.610 12.651 1.622 1.00 81.81 92 ASP A C 1
ATOM 683 O O . ASP A 1 92 ? -2.653 12.207 2.256 1.00 81.81 92 ASP A O 1
ATOM 687 N N . LEU A 1 93 ? -3.830 12.306 0.353 1.00 81.06 93 LEU A N 1
ATOM 688 C CA . LEU A 1 93 ? -3.055 11.314 -0.396 1.00 81.06 93 LEU A CA 1
ATOM 689 C C . LEU A 1 93 ? -1.972 11.939 -1.282 1.00 81.06 93 LEU A C 1
ATOM 691 O O . LEU A 1 93 ? -1.276 11.216 -2.005 1.00 81.06 93 LEU A O 1
ATOM 695 N N . SER A 1 94 ? -1.852 13.269 -1.291 1.00 82.88 94 SER A N 1
ATOM 696 C CA . SER A 1 94 ? -0.980 14.004 -2.210 1.00 82.88 94 SER A CA 1
ATOM 697 C C . SER A 1 94 ? 0.485 13.555 -2.121 1.00 82.88 94 SER A C 1
ATOM 699 O O . SER A 1 94 ? 1.145 13.346 -3.146 1.00 82.88 94 SER A O 1
ATOM 701 N N . GLU A 1 95 ? 0.987 13.326 -0.908 1.00 80.19 95 GLU A N 1
ATOM 702 C CA . GLU A 1 95 ? 2.360 12.889 -0.665 1.00 80.19 95 GLU A CA 1
ATOM 703 C C . GLU A 1 95 ? 2.577 11.427 -1.08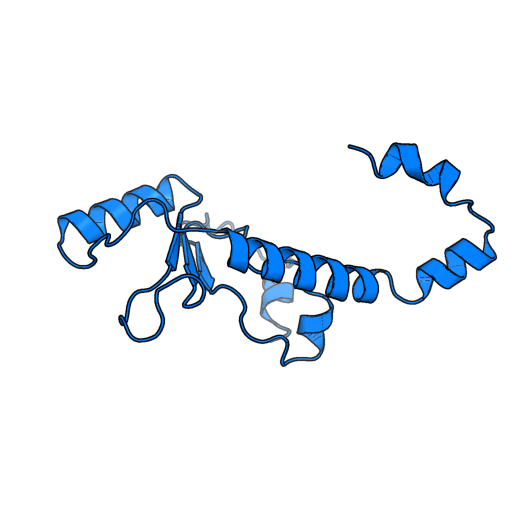5 1.00 80.19 95 GLU A C 1
ATOM 705 O O . GLU A 1 95 ? 3.529 11.110 -1.805 1.00 80.19 95 GLU A O 1
ATOM 710 N N . MET A 1 96 ? 1.641 10.539 -0.738 1.00 80.06 96 MET A N 1
ATOM 711 C CA . MET A 1 96 ? 1.713 9.120 -1.098 1.00 80.06 96 MET A CA 1
ATOM 712 C C . MET A 1 96 ? 1.693 8.917 -2.620 1.00 80.06 96 MET A C 1
ATOM 714 O O . MET A 1 96 ? 2.499 8.149 -3.155 1.00 80.06 96 MET A O 1
ATOM 718 N N . LYS A 1 97 ? 0.862 9.673 -3.351 1.00 84.06 97 LYS A N 1
ATOM 719 C CA . LYS A 1 97 ? 0.833 9.648 -4.826 1.00 84.06 97 LYS A CA 1
ATOM 720 C C . LYS A 1 97 ? 2.189 10.010 -5.439 1.00 84.06 97 LYS A C 1
ATOM 722 O O . LYS A 1 97 ? 2.608 9.384 -6.417 1.00 84.06 97 LYS A O 1
ATOM 727 N N . LYS A 1 98 ? 2.921 10.969 -4.857 1.00 84.81 98 LYS A N 1
ATOM 728 C CA . LYS A 1 98 ? 4.278 11.323 -5.316 1.00 84.81 98 LYS A CA 1
ATOM 729 C C . LYS A 1 98 ? 5.246 10.147 -5.148 1.00 84.81 98 LYS A C 1
ATOM 731 O O . LYS A 1 98 ? 6.008 9.861 -6.075 1.00 84.81 98 LYS A O 1
ATOM 736 N N . PHE A 1 99 ? 5.198 9.439 -4.017 1.00 83.31 99 PHE A N 1
ATOM 737 C CA . PHE A 1 99 ? 6.054 8.270 -3.769 1.00 83.31 99 PHE A CA 1
ATOM 738 C C . PHE A 1 99 ? 5.738 7.092 -4.693 1.00 83.31 99 PHE A C 1
ATOM 740 O O . PHE A 1 99 ? 6.664 6.524 -5.284 1.00 83.31 99 PHE A O 1
ATOM 747 N N . ILE A 1 100 ? 4.453 6.786 -4.892 1.00 85.44 100 ILE A N 1
ATOM 748 C CA . ILE A 1 100 ? 3.992 5.739 -5.819 1.00 85.44 100 ILE A CA 1
ATOM 749 C C . ILE A 1 100 ? 4.526 6.019 -7.228 1.00 85.44 100 ILE A C 1
ATOM 751 O O . ILE A 1 100 ? 5.206 5.178 -7.823 1.00 85.44 100 ILE A O 1
ATOM 755 N N . ASN A 1 101 ? 4.308 7.237 -7.732 1.00 85.69 101 ASN A N 1
ATOM 756 C CA . ASN A 1 101 ? 4.748 7.634 -9.069 1.00 85.69 101 ASN A CA 1
ATOM 757 C C . ASN A 1 101 ? 6.272 7.603 -9.213 1.00 85.69 101 ASN A C 1
ATOM 759 O O . ASN A 1 101 ? 6.792 7.167 -10.243 1.00 85.69 101 ASN A O 1
ATOM 763 N N . LYS A 1 102 ? 7.008 8.021 -8.177 1.00 85.88 102 LYS A N 1
ATOM 764 C CA . LYS A 1 102 ? 8.475 7.971 -8.171 1.00 85.88 102 LYS A CA 1
ATOM 765 C C . LYS A 1 102 ? 8.989 6.531 -8.235 1.00 85.88 102 LYS A C 1
ATOM 767 O O . LYS A 1 102 ? 9.894 6.260 -9.029 1.00 85.88 102 LYS A O 1
ATOM 772 N N . LYS A 1 103 ? 8.419 5.614 -7.441 1.00 84.56 103 LYS A N 1
ATOM 773 C CA . LYS A 1 103 ? 8.815 4.195 -7.430 1.00 84.56 103 LYS A CA 1
ATOM 774 C C . LYS A 1 103 ? 8.497 3.524 -8.762 1.00 84.56 103 LYS A C 1
ATOM 776 O O . LYS A 1 103 ? 9.405 2.951 -9.363 1.00 84.56 103 LYS A O 1
ATOM 781 N N . ARG A 1 104 ? 7.263 3.674 -9.260 1.00 84.56 104 ARG A N 1
ATOM 782 C CA . ARG A 1 104 ? 6.838 3.137 -10.562 1.00 84.56 104 ARG A CA 1
ATOM 783 C C . ARG A 1 104 ? 7.764 3.606 -11.679 1.00 84.56 104 ARG A C 1
ATOM 785 O O . ARG A 1 104 ? 8.379 2.772 -12.329 1.00 84.56 104 ARG A O 1
ATOM 792 N N . LYS A 1 105 ? 7.977 4.919 -11.835 1.00 83.69 105 LYS A N 1
ATOM 793 C CA . LYS A 1 105 ? 8.845 5.470 -12.896 1.00 83.69 105 LYS A CA 1
ATOM 794 C C . LYS A 1 105 ? 10.287 4.966 -12.811 1.00 83.69 105 LYS A C 1
ATOM 796 O O . LYS A 1 105 ? 10.867 4.595 -13.828 1.00 83.69 105 LYS A O 1
ATOM 801 N N . LYS A 1 106 ? 10.886 4.964 -11.616 1.00 84.25 106 LYS A N 1
ATOM 802 C CA . LYS A 1 106 ? 12.281 4.532 -11.426 1.00 84.25 106 LYS A CA 1
ATOM 803 C C . LYS A 1 106 ? 12.463 3.049 -11.753 1.00 84.25 106 LYS A C 1
ATOM 805 O O . LYS A 1 106 ? 13.413 2.676 -12.441 1.00 84.25 106 LYS A O 1
ATOM 810 N N . ASN A 1 107 ? 11.560 2.217 -11.254 1.00 83.25 107 ASN A N 1
ATOM 811 C CA . ASN A 1 107 ? 11.710 0.773 -11.345 1.00 83.25 107 ASN A CA 1
ATOM 812 C C . ASN A 1 107 ? 11.242 0.237 -12.700 1.00 83.25 107 ASN A C 1
ATOM 814 O O . ASN A 1 107 ? 11.867 -0.671 -13.235 1.00 83.25 107 ASN A O 1
ATOM 818 N N . PHE A 1 108 ? 10.255 0.883 -13.324 1.00 82.12 108 PHE A N 1
ATOM 819 C CA . PHE A 1 108 ? 9.867 0.615 -14.707 1.00 82.12 108 PHE A CA 1
ATOM 820 C C . PHE A 1 108 ? 11.013 0.891 -15.688 1.00 82.12 108 PHE A C 1
ATOM 822 O O . PHE A 1 108 ? 11.324 0.050 -16.521 1.00 82.12 108 PHE A O 1
ATOM 829 N N . LYS A 1 109 ? 11.749 2.001 -15.518 1.00 80.00 109 LYS A N 1
ATOM 830 C CA . LYS A 1 109 ? 12.983 2.254 -16.290 1.00 80.00 109 LYS A CA 1
ATOM 831 C C . LYS A 1 109 ? 14.043 1.166 -16.102 1.00 80.00 109 LYS A C 1
ATOM 833 O O . LYS A 1 109 ? 14.810 0.898 -17.016 1.00 80.00 109 LYS A O 1
ATOM 838 N N . THR A 1 110 ? 14.107 0.567 -14.915 1.00 80.00 110 THR A N 1
ATOM 839 C CA . THR A 1 110 ? 15.061 -0.513 -14.627 1.00 80.00 110 THR A CA 1
ATOM 840 C C . THR A 1 110 ? 14.605 -1.834 -15.254 1.00 80.00 110 THR A C 1
ATOM 842 O O . THR A 1 110 ? 15.440 -2.560 -15.784 1.00 80.00 110 THR A O 1
ATOM 845 N N . LEU A 1 111 ? 13.296 -2.117 -15.241 1.00 76.94 111 LEU A N 1
ATOM 846 C CA . LEU A 1 111 ? 12.677 -3.260 -15.923 1.00 76.94 111 LEU A CA 1
ATOM 847 C C . LEU A 1 111 ? 12.881 -3.210 -17.438 1.00 76.94 111 LEU A C 1
ATOM 849 O O . LEU A 1 111 ? 13.264 -4.216 -18.018 1.00 76.94 111 LEU A O 1
ATOM 853 N N . LEU A 1 112 ? 12.682 -2.042 -18.054 1.00 72.00 112 LEU A N 1
ATOM 854 C CA . LEU A 1 112 ? 12.900 -1.845 -19.491 1.00 72.00 112 LEU A CA 1
ATOM 855 C C . LEU A 1 112 ? 14.371 -2.005 -19.910 1.00 72.00 112 LEU A C 1
ATOM 857 O O . LEU A 1 112 ? 14.655 -2.187 -21.090 1.00 72.00 112 LEU A O 1
ATOM 861 N N . GLY A 1 113 ? 15.313 -1.940 -18.962 1.00 66.06 113 GLY A N 1
ATOM 862 C CA . GLY A 1 113 ? 16.719 -2.250 -19.202 1.00 66.06 113 GLY A CA 1
ATOM 863 C C . GLY A 1 113 ? 17.327 -1.525 -20.411 1.00 66.06 113 GLY A C 1
ATOM 864 O O . GLY A 1 113 ? 16.946 -0.413 -20.775 1.00 66.06 113 GLY A O 1
ATOM 865 N N . LYS A 1 114 ? 18.315 -2.167 -21.041 1.00 53.25 114 LYS A N 1
ATOM 866 C CA . LYS A 1 114 ? 18.941 -1.695 -22.285 1.00 53.25 114 LYS A CA 1
ATOM 867 C C . LYS A 1 114 ? 18.046 -1.909 -23.516 1.00 53.25 114 LYS A C 1
ATOM 869 O O . LYS A 1 114 ? 18.482 -1.561 -24.604 1.00 53.25 114 LYS A O 1
ATOM 874 N N . ASP A 1 115 ? 16.817 -2.407 -23.388 1.00 51.66 115 ASP A N 1
ATOM 875 C CA . ASP A 1 115 ? 15.961 -2.688 -24.549 1.00 51.66 115 ASP A CA 1
ATOM 876 C C . ASP A 1 115 ? 15.414 -1.420 -25.209 1.00 51.66 115 ASP A C 1
ATOM 878 O O . ASP A 1 115 ? 15.117 -1.427 -26.397 1.00 51.66 115 ASP A O 1
ATOM 882 N N . LEU A 1 116 ? 15.435 -0.278 -24.512 1.00 51.81 116 LEU A N 1
ATOM 883 C CA . LEU A 1 116 ? 15.315 1.040 -25.151 1.00 51.81 116 LEU A CA 1
ATOM 884 C C . LEU A 1 116 ? 16.493 1.352 -26.096 1.00 51.81 116 LEU A C 1
ATOM 886 O O . LEU A 1 116 ? 16.324 2.079 -27.070 1.00 51.81 116 LEU A O 1
ATOM 890 N N . ILE A 1 117 ? 17.685 0.806 -25.834 1.00 49.06 117 ILE A N 1
ATOM 891 C CA . ILE A 1 117 ? 18.858 0.920 -26.718 1.00 49.06 117 ILE A CA 1
ATOM 892 C C . ILE A 1 117 ? 18.690 -0.021 -27.919 1.00 49.06 117 ILE A C 1
ATOM 894 O O . ILE A 1 117 ? 19.036 0.366 -29.030 1.00 49.06 117 ILE A O 1
ATOM 898 N N . THR A 1 118 ? 18.092 -1.201 -27.729 1.00 46.31 118 THR A N 1
ATOM 899 C CA . THR A 1 118 ? 17.765 -2.143 -28.815 1.00 46.31 118 THR A CA 1
ATOM 900 C C . THR A 1 118 ? 16.607 -1.639 -29.690 1.00 46.31 118 THR A C 1
ATOM 902 O O . THR A 1 118 ? 16.684 -1.739 -30.909 1.00 46.31 118 THR A O 1
ATOM 905 N N . ALA A 1 119 ? 15.590 -0.988 -29.114 1.00 47.81 119 ALA A N 1
ATOM 906 C CA . ALA A 1 119 ? 14.533 -0.292 -29.859 1.00 47.81 119 ALA A CA 1
ATOM 907 C C . ALA A 1 119 ? 15.082 0.906 -30.656 1.00 47.81 119 ALA A C 1
ATOM 909 O O . ALA A 1 119 ? 14.666 1.147 -31.787 1.00 47.81 119 ALA A O 1
ATOM 910 N N . LYS A 1 120 ? 16.089 1.605 -30.110 1.00 45.66 120 LYS A N 1
ATOM 911 C CA . LYS A 1 120 ? 16.841 2.635 -30.839 1.00 45.66 120 LYS A CA 1
ATOM 912 C C . LYS A 1 120 ? 17.717 2.040 -31.951 1.00 45.66 120 LYS A C 1
ATOM 914 O O . LYS A 1 120 ? 17.860 2.667 -32.990 1.00 45.66 120 LYS A O 1
ATOM 919 N N . TYR A 1 121 ? 18.262 0.832 -31.766 1.00 46.06 121 TYR A N 1
ATOM 920 C CA . TYR A 1 121 ? 18.969 0.077 -32.815 1.00 46.06 121 TYR A CA 1
ATOM 921 C C . TYR A 1 121 ? 18.021 -0.379 -33.939 1.00 46.06 121 TYR A C 1
ATOM 923 O O . TYR A 1 121 ? 18.437 -0.505 -35.085 1.00 46.06 121 TYR A O 1
ATOM 931 N N . LEU A 1 122 ? 16.738 -0.569 -33.618 1.00 54.81 122 LEU A N 1
ATOM 932 C CA . LEU A 1 122 ? 15.663 -0.877 -34.563 1.00 54.81 122 LEU A CA 1
ATOM 933 C C . LEU A 1 122 ? 15.010 0.373 -35.189 1.00 54.81 122 LEU A C 1
ATOM 935 O O . LEU A 1 122 ? 14.093 0.215 -35.986 1.00 54.81 122 LEU A O 1
ATOM 939 N N . ASN A 1 123 ? 15.468 1.596 -34.870 1.00 53.25 123 ASN A N 1
ATOM 940 C CA . ASN A 1 123 ? 14.885 2.862 -35.350 1.00 53.25 123 ASN A CA 1
ATOM 941 C C . ASN A 1 123 ? 13.357 2.974 -35.164 1.00 53.25 123 ASN A C 1
ATOM 943 O O . ASN A 1 123 ? 12.696 3.659 -35.940 1.00 53.25 123 ASN A O 1
ATOM 947 N N . LEU A 1 124 ? 12.775 2.336 -34.145 1.00 54.03 124 LEU A N 1
ATOM 948 C CA . LEU A 1 124 ? 11.344 2.495 -33.889 1.00 54.03 124 LEU A CA 1
ATOM 949 C C . LEU A 1 124 ? 11.105 3.873 -33.270 1.00 54.03 124 LEU A C 1
ATOM 951 O O . LEU A 1 124 ? 11.613 4.195 -32.190 1.00 54.03 124 LEU A O 1
ATOM 955 N N . ASN A 1 125 ? 10.399 4.713 -34.022 1.00 48.78 125 ASN A N 1
ATOM 956 C CA . ASN A 1 125 ? 10.191 6.113 -33.699 1.00 48.78 125 ASN A CA 1
ATOM 957 C C . ASN A 1 125 ? 9.134 6.217 -32.592 1.00 48.78 125 ASN A C 1
ATOM 959 O O . ASN A 1 125 ? 8.121 5.525 -32.619 1.00 48.78 125 ASN A O 1
ATOM 963 N N . ILE A 1 126 ? 9.359 7.089 -31.607 1.00 53.12 126 ILE A N 1
ATOM 964 C CA . ILE A 1 126 ? 8.482 7.240 -30.426 1.00 53.12 126 ILE A CA 1
ATOM 965 C C . ILE A 1 126 ? 7.036 7.595 -30.829 1.00 53.12 126 ILE A C 1
ATOM 967 O O . ILE A 1 126 ? 6.100 7.298 -30.091 1.00 53.12 126 ILE A O 1
ATOM 971 N N . ASP A 1 127 ? 6.847 8.175 -32.015 1.00 57.22 127 ASP A N 1
ATOM 972 C CA . ASP A 1 127 ? 5.537 8.497 -32.579 1.00 57.22 127 ASP A CA 1
ATOM 973 C C . ASP A 1 127 ? 4.696 7.266 -32.965 1.00 57.22 127 ASP A C 1
ATOM 975 O O . ASP A 1 127 ? 3.476 7.353 -32.914 1.00 57.22 127 ASP A O 1
ATOM 979 N N . GLU A 1 128 ? 5.303 6.110 -33.260 1.00 54.44 128 GLU A N 1
ATOM 980 C CA . GLU A 1 128 ? 4.577 4.866 -33.595 1.00 54.44 128 GLU A CA 1
ATOM 981 C C . GLU A 1 128 ? 4.085 4.106 -32.350 1.00 54.44 128 GLU A C 1
ATOM 983 O O . GLU A 1 128 ?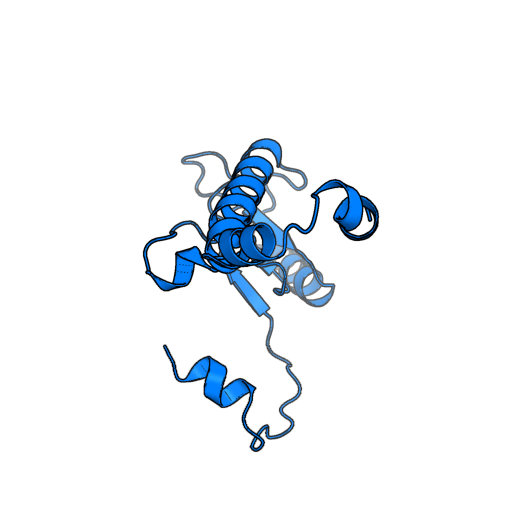 3.296 3.171 -32.448 1.00 54.44 128 GLU A O 1
ATOM 988 N N . LEU A 1 129 ? 4.546 4.508 -31.161 1.00 55.41 129 LEU A N 1
ATOM 989 C CA . LEU A 1 129 ? 4.160 3.919 -29.874 1.00 55.41 129 LEU A CA 1
ATOM 990 C C . LEU A 1 129 ? 3.129 4.766 -29.114 1.00 55.41 129 LEU A C 1
ATOM 992 O O . LEU A 1 129 ? 2.707 4.361 -28.031 1.00 55.41 129 LEU A O 1
ATOM 996 N N . LYS A 1 130 ? 2.720 5.925 -29.653 1.00 54.03 130 LYS A N 1
ATOM 997 C CA . LYS A 1 130 ? 1.702 6.793 -29.035 1.00 54.03 130 LYS A CA 1
ATOM 998 C C . LYS A 1 130 ? 0.359 6.085 -28.890 1.00 54.03 130 LYS A C 1
ATOM 1000 O O . LYS A 1 130 ? -0.208 6.114 -27.805 1.00 54.03 130 LYS A O 1
ATOM 1005 N N . ASP A 1 131 ? -0.048 5.338 -29.912 1.00 55.16 131 ASP A N 1
ATOM 1006 C CA . ASP A 1 131 ? -1.315 4.595 -29.920 1.00 55.16 131 ASP A CA 1
ATOM 1007 C C . ASP 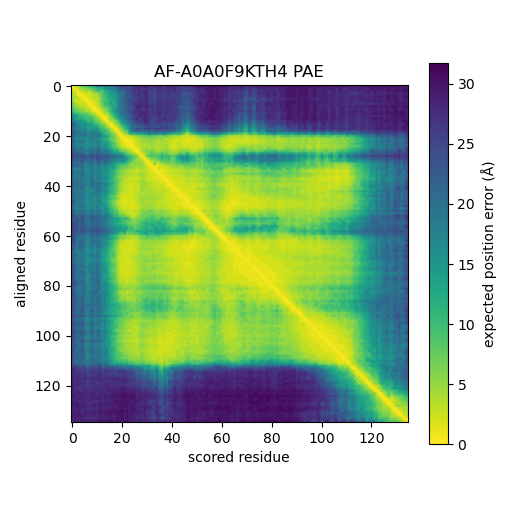A 1 131 ? -1.371 3.467 -28.872 1.00 55.16 131 ASP A C 1
ATOM 1009 O O . ASP A 1 131 ? -2.443 2.977 -28.544 1.00 55.16 131 ASP A O 1
ATOM 1013 N N . ILE A 1 132 ? -0.222 3.046 -28.326 1.00 54.91 132 ILE A N 1
ATOM 1014 C CA . ILE A 1 132 ? -0.130 1.998 -27.292 1.00 54.91 132 ILE A CA 1
ATOM 1015 C C . ILE A 1 132 ? 0.022 2.607 -25.885 1.00 54.91 132 ILE A C 1
ATOM 1017 O O . ILE A 1 132 ? -0.162 1.920 -24.882 1.00 54.91 132 ILE A O 1
ATOM 1021 N N . LEU A 1 133 ? 0.391 3.888 -25.788 1.00 50.53 133 LEU A N 1
ATOM 1022 C CA . LEU A 1 133 ? 0.723 4.563 -24.529 1.00 50.53 133 LEU A CA 1
ATOM 1023 C C . LEU A 1 133 ? -0.354 5.545 -24.039 1.00 50.53 133 LEU A C 1
ATOM 1025 O O . LEU A 1 133 ? -0.216 6.030 -22.914 1.00 50.53 133 LEU A O 1
ATOM 1029 N N . GLU A 1 134 ? -1.376 5.849 -24.846 1.00 47.09 134 GLU A N 1
ATOM 1030 C CA . GLU A 1 134 ? -2.436 6.821 -24.516 1.00 47.09 134 GLU A CA 1
ATOM 1031 C C . GLU A 1 134 ? -3.803 6.236 -24.101 1.00 47.09 134 GLU A C 1
ATOM 1033 O O . GLU A 1 134 ? -4.739 7.015 -23.951 1.00 47.09 134 GLU A O 1
ATOM 1038 N N . ASP A 1 135 ? -3.902 4.944 -23.763 1.00 42.16 135 ASP A N 1
ATOM 1039 C CA . ASP A 1 135 ? -5.049 4.396 -23.002 1.00 42.16 135 ASP A CA 1
ATOM 1040 C C . ASP A 1 135 ? -4.661 3.952 -21.575 1.00 42.16 135 ASP A C 1
ATOM 1042 O O . ASP A 1 135 ? -3.742 3.109 -21.418 1.00 42.16 135 ASP A O 1
#

Foldseek 3Di:
DVVPVVVVPDPPPVPPDPPDQFEEEQDPDCPDPVLLQDLGRQSQPGQKYWYQPQDPPPPPDIDIDGDDPVSVVVVVVCVVVVVDDPPDPDGDCVVVVVVSVVSNVRSVVVVCPCVVVVVVVVVPDVVVCCVVVPD